Protein AF-A0A0U1NSR2-F1 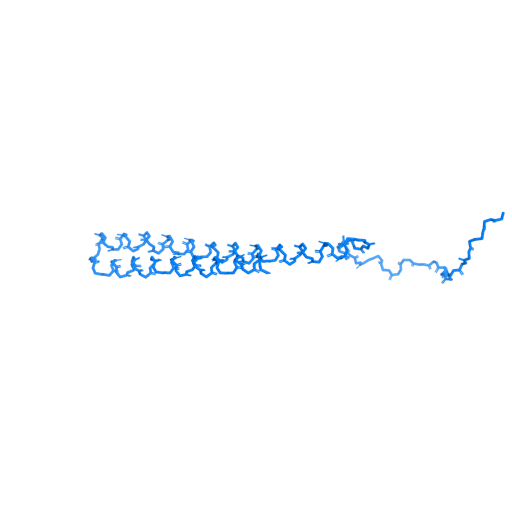(afdb_monomer_lite)

Secondary structure (DSSP, 8-state):
----PPPP------TT----------SSSHHHHHHHHHHHHHHHHHHHHHHHHHHHHHHHHHHHHHHHHHT-HHHHHHHHHHHHHHHHHHHHHHHHHHHTT--

Foldseek 3Di:
DDDPDDDDDDDDDPPDPDDPPPDPDDDPCVVVVVVVVVVVVLVVVLVVLLVVLVVVLVVQLVVLVVCCPPPHVVSSVVSNVVSVVSNVVSVVVSVVSVVVNVD

Organism: NCBI:txid1499688

Structure (mmCIF, N/CA/C/O backbone):
data_AF-A0A0U1NSR2-F1
#
_entry.id   AF-A0A0U1NSR2-F1
#
loop_
_atom_site.group_PDB
_atom_site.id
_atom_site.type_symbol
_atom_site.label_atom_id
_atom_site.label_alt_id
_atom_site.label_comp_id
_atom_site.label_asym_id
_atom_site.label_entity_id
_atom_site.label_seq_id
_atom_site.pdbx_PDB_ins_code
_atom_site.Cartn_x
_atom_site.Cartn_y
_atom_site.Cartn_z
_atom_site.occupancy
_atom_site.B_iso_or_equiv
_atom_site.auth_seq_id
_atom_site.auth_comp_id
_atom_site.auth_asym_id
_atom_site.auth_atom_id
_atom_site.pdbx_PDB_model_num
ATOM 1 N N . MET A 1 1 ? 36.915 -16.356 -53.678 1.00 34.03 1 MET A N 1
ATOM 2 C CA . MET A 1 1 ? 37.704 -16.567 -52.447 1.00 34.03 1 MET A CA 1
ATOM 3 C C . MET A 1 1 ? 36.944 -15.902 -51.307 1.00 34.03 1 MET A C 1
ATOM 5 O O . MET A 1 1 ? 36.937 -14.683 -51.247 1.00 34.03 1 MET A O 1
ATOM 9 N N . TYR A 1 2 ? 36.214 -16.675 -50.498 1.00 33.34 2 TYR A N 1
ATOM 10 C CA . TYR A 1 2 ? 35.605 -16.186 -49.254 1.00 33.34 2 TYR A CA 1
ATOM 11 C C . TYR A 1 2 ? 36.640 -16.374 -48.138 1.00 33.34 2 TYR A C 1
ATOM 13 O O . TYR A 1 2 ? 37.035 -17.506 -47.870 1.00 33.34 2 TYR A O 1
ATOM 21 N N . ASN A 1 3 ? 37.122 -15.276 -47.550 1.00 38.31 3 ASN A N 1
ATOM 22 C CA . ASN A 1 3 ? 38.049 -15.301 -46.419 1.00 38.31 3 ASN A CA 1
ATOM 23 C C . ASN A 1 3 ? 37.254 -15.468 -45.122 1.00 38.31 3 ASN A C 1
ATOM 25 O O . ASN A 1 3 ? 36.640 -14.522 -44.638 1.00 38.31 3 ASN A O 1
ATOM 29 N N . SER A 1 4 ? 37.260 -16.690 -44.594 1.00 50.31 4 SER A N 1
ATOM 30 C CA 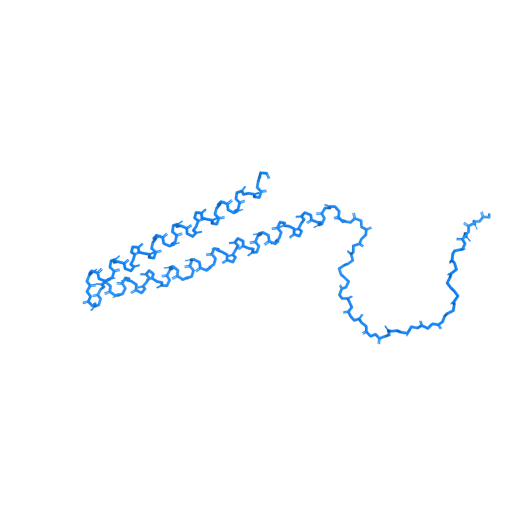. SER A 1 4 ? 36.870 -16.993 -43.221 1.00 50.31 4 SER A CA 1
ATOM 31 C C . SER A 1 4 ? 38.150 -16.985 -42.386 1.00 50.31 4 SER A C 1
ATOM 33 O O . SER A 1 4 ? 38.864 -17.985 -42.325 1.00 50.31 4 SER A O 1
ATOM 35 N N . GLU A 1 5 ? 38.486 -15.829 -41.818 1.00 39.59 5 GLU A N 1
ATOM 36 C CA . GLU A 1 5 ? 39.626 -15.692 -40.912 1.00 39.59 5 GLU A CA 1
ATOM 37 C C . GLU A 1 5 ? 39.236 -16.246 -39.536 1.00 39.59 5 GLU A C 1
ATOM 39 O O . GLU A 1 5 ? 38.160 -15.971 -39.008 1.00 39.59 5 GLU A O 1
ATOM 44 N N . SER A 1 6 ? 40.068 -17.161 -39.048 1.00 45.56 6 SER A N 1
ATOM 45 C CA . SER A 1 6 ? 39.792 -18.071 -37.942 1.00 45.56 6 SER A CA 1
ATOM 46 C C . SER A 1 6 ? 40.373 -17.521 -36.646 1.00 45.56 6 SER A C 1
ATOM 48 O O . SER A 1 6 ? 41.588 -17.372 -36.565 1.00 45.56 6 SER A O 1
ATOM 50 N N . ASP A 1 7 ? 39.545 -17.343 -35.616 1.00 40.34 7 ASP A N 1
ATOM 51 C CA . ASP A 1 7 ? 40.021 -17.334 -34.233 1.00 40.34 7 ASP A CA 1
ATOM 52 C C . ASP A 1 7 ? 39.775 -18.698 -33.583 1.00 40.34 7 ASP A C 1
ATOM 54 O O . ASP A 1 7 ? 38.744 -19.355 -33.737 1.00 40.34 7 ASP A O 1
ATOM 58 N N . VAL A 1 8 ? 40.828 -19.158 -32.928 1.00 47.06 8 VAL A N 1
ATOM 59 C CA . VAL A 1 8 ? 41.131 -20.541 -32.584 1.00 47.06 8 VAL A CA 1
ATOM 60 C C . VAL A 1 8 ? 40.230 -21.059 -31.464 1.00 47.06 8 VAL A C 1
ATOM 62 O O . VAL A 1 8 ? 40.393 -20.650 -30.320 1.00 47.06 8 VAL A O 1
ATOM 65 N N . VAL A 1 9 ? 39.399 -22.075 -31.726 1.00 42.19 9 VAL A N 1
ATOM 66 C CA . VAL A 1 9 ? 39.008 -23.031 -30.673 1.00 42.19 9 VAL A CA 1
ATOM 67 C C . VAL A 1 9 ? 39.160 -24.463 -31.173 1.00 42.19 9 VAL A C 1
ATOM 69 O O . VAL A 1 9 ? 38.356 -25.022 -31.916 1.00 42.19 9 VAL A O 1
ATOM 72 N N . LYS A 1 10 ? 40.270 -25.044 -30.734 1.00 39.03 10 LYS A N 1
ATOM 73 C CA . LYS A 1 10 ? 40.717 -26.410 -30.953 1.00 39.03 10 LYS A CA 1
ATOM 74 C C . LYS A 1 10 ? 39.967 -27.343 -29.983 1.00 39.03 10 LYS A C 1
ATOM 76 O O . LYS A 1 10 ? 40.099 -27.202 -28.775 1.00 39.03 10 LYS A O 1
ATOM 81 N N . THR A 1 11 ? 39.256 -28.322 -30.550 1.00 42.56 11 THR A N 1
ATOM 82 C CA . THR A 1 11 ? 38.922 -29.662 -30.005 1.00 42.56 11 THR A CA 1
ATOM 83 C C . THR A 1 11 ? 37.999 -29.828 -28.776 1.00 42.56 11 THR A C 1
ATOM 85 O O . THR A 1 11 ? 38.355 -29.489 -27.658 1.00 42.56 11 THR A O 1
ATOM 88 N N . ASN A 1 12 ? 36.884 -30.543 -29.014 1.00 55.38 12 ASN A N 1
ATOM 89 C CA . ASN A 1 12 ? 36.346 -31.703 -28.270 1.00 55.38 12 ASN A CA 1
ATOM 90 C C . ASN A 1 12 ? 36.311 -31.681 -26.723 1.00 55.38 12 ASN A C 1
ATOM 92 O O . ASN A 1 12 ? 37.193 -32.270 -26.109 1.00 55.38 12 ASN A O 1
ATOM 96 N N . PHE A 1 13 ? 35.241 -31.153 -26.109 1.00 47.66 13 PHE A N 1
ATOM 97 C CA . PHE A 1 13 ? 34.536 -31.738 -24.941 1.00 47.66 13 PHE A CA 1
ATOM 98 C C . PHE A 1 13 ? 33.400 -30.808 -24.484 1.00 47.66 13 PHE A C 1
ATOM 100 O O . PHE A 1 13 ? 33.614 -29.612 -24.304 1.00 47.66 13 PHE A O 1
ATOM 107 N N . CYS A 1 14 ? 32.213 -31.346 -24.191 1.00 48.97 14 CYS A N 1
ATOM 108 C CA . CYS A 1 14 ? 31.245 -30.640 -23.351 1.00 48.97 14 CYS A CA 1
ATOM 109 C C . CYS A 1 14 ? 31.572 -30.968 -21.882 1.00 48.97 14 CYS A C 1
ATOM 111 O O . CYS A 1 14 ? 31.012 -31.895 -21.303 1.00 48.97 14 CYS A O 1
ATOM 113 N N . GLN A 1 15 ? 32.525 -30.245 -21.275 1.00 55.88 15 GLN A N 1
ATOM 114 C CA . GLN A 1 15 ? 32.931 -30.436 -19.867 1.00 55.88 15 GLN A CA 1
ATOM 115 C C . GLN A 1 15 ? 32.027 -29.680 -18.867 1.00 55.88 15 GLN A C 1
ATOM 117 O O . GLN A 1 15 ? 32.454 -29.254 -17.795 1.00 55.88 15 GLN A O 1
ATOM 122 N N . SER A 1 16 ? 30.749 -29.510 -19.210 1.00 55.56 16 SER A N 1
ATOM 123 C CA . SER A 1 16 ? 29.682 -29.221 -18.246 1.00 55.56 16 SER A CA 1
ATOM 124 C C . SER A 1 16 ? 28.310 -29.406 -18.891 1.00 55.56 16 SER A C 1
ATOM 126 O O . SER A 1 16 ? 27.561 -28.459 -19.116 1.00 55.56 16 SER A O 1
ATOM 128 N N . CYS A 1 17 ? 27.943 -30.664 -19.137 1.00 60.03 17 CYS A N 1
ATOM 129 C CA . CYS A 1 17 ? 26.541 -31.073 -19.080 1.00 60.03 17 CYS A CA 1
ATOM 130 C C . CYS A 1 17 ? 26.066 -30.866 -17.632 1.00 60.03 17 CYS A C 1
ATOM 132 O O . CYS A 1 17 ? 26.181 -31.778 -16.817 1.00 60.03 17 CYS A O 1
ATOM 134 N N . GLY A 1 18 ? 25.657 -29.650 -17.254 1.00 59.31 18 GLY A N 1
ATOM 135 C CA . GLY A 1 18 ? 25.405 -29.407 -15.830 1.00 59.31 18 GLY A CA 1
ATOM 136 C C . GLY A 1 18 ? 25.055 -28.007 -15.351 1.00 59.31 18 GLY A C 1
ATOM 137 O O . GLY A 1 18 ? 25.108 -27.795 -14.142 1.00 59.31 18 GLY A O 1
ATOM 138 N N . ARG A 1 19 ? 24.671 -27.053 -16.207 1.00 47.12 19 ARG A N 1
ATOM 139 C CA . ARG A 1 19 ? 24.007 -25.834 -15.719 1.00 47.12 19 ARG A CA 1
ATOM 140 C C . ARG A 1 19 ? 22.846 -25.434 -16.611 1.00 47.12 19 ARG A C 1
ATOM 142 O O . ARG A 1 19 ? 23.037 -24.920 -17.704 1.00 47.12 19 ARG A O 1
ATOM 149 N N . MET A 1 20 ? 21.635 -25.610 -16.082 1.00 53.56 20 MET A N 1
ATOM 150 C CA . MET A 1 20 ? 20.518 -24.750 -16.450 1.00 53.56 20 MET A CA 1
ATOM 151 C C . MET A 1 20 ? 20.835 -23.344 -15.934 1.00 53.56 20 MET A C 1
ATOM 153 O O . MET A 1 20 ? 20.436 -22.967 -14.835 1.00 53.56 20 MET A O 1
ATOM 157 N N . THR A 1 21 ? 21.597 -22.564 -16.691 1.00 47.81 21 THR A N 1
ATOM 158 C CA . THR A 1 21 ? 21.450 -21.114 -16.615 1.00 47.81 21 THR A CA 1
ATOM 159 C C . THR A 1 21 ? 20.315 -20.780 -17.555 1.00 47.81 21 THR A C 1
ATOM 161 O O . THR A 1 21 ? 20.463 -20.872 -18.767 1.00 47.81 21 THR A O 1
ATOM 164 N N . HIS A 1 22 ? 19.159 -20.503 -16.960 1.00 44.00 22 HIS A N 1
ATOM 165 C CA . HIS A 1 22 ? 17.983 -19.939 -17.600 1.00 44.00 22 HIS A CA 1
ATOM 166 C C . HIS A 1 22 ? 18.435 -18.782 -18.504 1.00 44.00 22 HIS A C 1
ATOM 168 O O . HIS A 1 22 ? 18.780 -17.709 -18.008 1.00 44.00 22 HIS A O 1
ATOM 174 N N . SER A 1 23 ? 18.530 -19.051 -19.808 1.00 40.78 23 SER A N 1
ATOM 175 C CA . SER A 1 23 ? 18.916 -18.081 -20.824 1.00 40.78 23 SER A CA 1
ATOM 176 C C . SER A 1 23 ? 17.839 -17.008 -20.897 1.00 40.78 23 SER A C 1
ATOM 178 O O . SER A 1 23 ? 16.878 -17.123 -21.653 1.00 40.78 23 SER A O 1
ATOM 180 N N . TYR A 1 24 ? 17.991 -15.955 -20.100 1.00 49.88 24 TYR A N 1
ATOM 181 C CA . TYR A 1 24 ? 17.546 -14.645 -20.537 1.00 49.88 24 TYR A CA 1
ATOM 182 C C . TYR A 1 24 ? 18.581 -14.205 -21.580 1.00 49.88 24 TYR A C 1
ATOM 184 O O . TYR A 1 24 ? 19.667 -13.721 -21.277 1.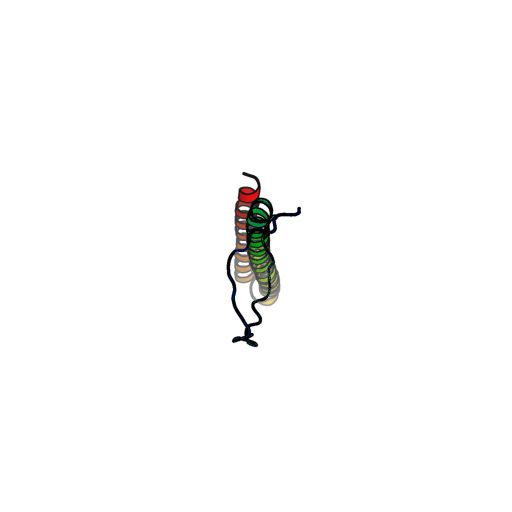00 49.88 24 TYR A O 1
ATOM 192 N N . GLU A 1 25 ? 18.297 -14.564 -22.826 1.00 43.78 25 GLU A N 1
ATOM 193 C CA . GLU A 1 25 ? 19.086 -14.198 -23.992 1.00 43.78 25 GLU A CA 1
ATOM 194 C C . GLU A 1 25 ? 19.063 -12.668 -24.128 1.00 43.78 25 GLU A C 1
ATOM 196 O O . GLU A 1 25 ? 18.021 -12.064 -24.377 1.00 43.78 25 GLU A O 1
ATOM 201 N N . GLU A 1 26 ? 20.208 -12.026 -23.912 1.00 64.50 26 GLU A N 1
ATOM 202 C CA . GLU A 1 26 ? 20.442 -10.631 -24.275 1.00 64.50 26 GLU A CA 1
ATOM 203 C C . GLU A 1 26 ? 21.571 -10.589 -25.294 1.00 64.50 26 GLU A C 1
ATOM 205 O O . GLU A 1 26 ? 22.651 -11.087 -24.984 1.00 64.50 26 GLU A O 1
ATOM 210 N N . THR A 1 27 ? 21.364 -9.977 -26.469 1.00 53.91 27 THR A N 1
ATOM 211 C CA . THR A 1 27 ? 22.429 -9.253 -27.213 1.00 53.91 27 THR A CA 1
ATOM 212 C C . THR A 1 27 ? 21.923 -8.440 -28.423 1.00 53.91 27 THR A C 1
ATOM 214 O O . THR A 1 27 ? 22.523 -8.461 -29.484 1.00 53.91 27 THR A O 1
ATOM 217 N N . ASP A 1 28 ? 20.834 -7.673 -28.254 1.00 49.72 28 ASP A N 1
ATOM 218 C CA . ASP A 1 28 ? 20.535 -6.472 -29.087 1.00 49.72 28 ASP A CA 1
ATOM 219 C C . ASP A 1 28 ? 19.486 -5.556 -28.402 1.00 49.72 28 ASP A C 1
ATOM 221 O O . ASP A 1 28 ? 19.461 -4.336 -28.542 1.00 49.72 28 ASP A O 1
ATOM 225 N N . PHE A 1 29 ? 18.673 -6.147 -27.519 1.00 54.53 29 PHE A N 1
ATOM 226 C CA . PHE A 1 29 ? 17.617 -5.503 -26.727 1.00 54.53 29 PHE A CA 1
ATOM 227 C C . PHE A 1 29 ? 18.125 -4.700 -25.500 1.00 54.53 29 PHE A C 1
ATOM 229 O O . PHE A 1 29 ? 17.351 -3.964 -24.900 1.00 54.53 29 PHE A O 1
ATOM 236 N N . SER A 1 30 ? 19.421 -4.762 -25.162 1.00 50.66 30 SER A N 1
ATOM 237 C CA . SER A 1 30 ? 20.021 -4.370 -23.862 1.00 50.66 30 SER A CA 1
ATOM 238 C C . SER A 1 30 ? 19.718 -2.937 -23.364 1.00 50.66 30 SER A C 1
ATOM 240 O O . SER A 1 30 ? 19.526 -2.710 -22.170 1.00 50.66 30 SER A O 1
ATOM 242 N N . LYS A 1 31 ? 19.576 -1.939 -24.253 1.00 51.12 31 LYS A N 1
ATOM 243 C CA . LYS A 1 31 ? 19.217 -0.561 -23.841 1.00 51.12 31 LYS A CA 1
ATOM 244 C C . LYS A 1 31 ? 17.707 -0.362 -23.639 1.00 51.12 31 LYS A C 1
ATOM 246 O O . LYS A 1 31 ? 17.292 0.448 -22.813 1.00 51.12 31 LYS A O 1
ATOM 251 N N . LYS A 1 32 ? 16.876 -1.078 -24.405 1.00 54.94 32 LYS A N 1
ATOM 252 C CA . LYS A 1 32 ? 15.402 -0.988 -24.366 1.00 54.94 32 LYS A CA 1
ATOM 253 C C . LYS A 1 32 ? 14.802 -1.949 -23.334 1.00 54.94 32 LYS A C 1
ATOM 255 O O . LYS A 1 32 ? 13.714 -1.702 -22.827 1.00 54.94 32 LYS A O 1
ATOM 260 N N . THR A 1 33 ? 15.526 -3.008 -23.000 1.00 60.50 33 THR A N 1
ATOM 261 C CA . THR A 1 33 ? 15.167 -4.007 -21.999 1.00 60.50 33 THR A CA 1
ATOM 262 C C . THR A 1 33 ? 15.581 -3.585 -20.594 1.00 60.50 33 THR A C 1
ATOM 264 O O . THR A 1 33 ? 14.804 -3.778 -19.662 1.00 60.50 33 THR A O 1
ATOM 267 N N . GLY A 1 34 ? 16.711 -2.883 -20.434 1.00 67.69 34 GLY A N 1
ATOM 268 C CA . GLY A 1 34 ? 17.121 -2.312 -19.145 1.00 67.69 34 GLY A CA 1
ATOM 269 C C . GLY A 1 34 ? 16.049 -1.408 -18.523 1.00 67.69 34 GLY A C 1
ATOM 270 O O . GLY A 1 34 ? 15.678 -1.582 -17.365 1.00 67.69 34 GLY A O 1
ATOM 271 N N . ILE A 1 35 ? 15.460 -0.508 -19.317 1.00 77.94 35 ILE A N 1
ATOM 272 C CA . ILE A 1 35 ? 14.319 0.320 -18.886 1.00 77.94 35 ILE A CA 1
ATOM 273 C C . ILE A 1 35 ? 13.045 -0.501 -18.641 1.00 77.94 35 ILE A C 1
ATOM 275 O O . ILE A 1 35 ? 12.276 -0.167 -17.745 1.00 77.94 35 ILE A O 1
ATOM 279 N N . ALA A 1 36 ? 12.827 -1.598 -19.372 1.00 80.00 36 ALA A N 1
ATOM 280 C CA . ALA A 1 36 ? 11.669 -2.464 -19.160 1.00 80.00 36 ALA A CA 1
ATOM 281 C C . ALA A 1 36 ? 11.736 -3.185 -17.804 1.00 80.00 36 ALA A C 1
ATOM 283 O O . ALA A 1 36 ? 10.731 -3.235 -17.096 1.00 80.00 36 ALA A O 1
ATOM 284 N N . TYR A 1 37 ? 12.911 -3.675 -17.396 1.00 82.81 37 TYR A N 1
ATOM 285 C CA . TYR A 1 37 ? 13.100 -4.276 -16.071 1.00 82.81 37 TYR A CA 1
ATOM 286 C C . TYR A 1 37 ? 12.877 -3.270 -14.937 1.00 82.81 37 TYR A C 1
ATOM 288 O O . TYR A 1 37 ? 12.266 -3.619 -13.928 1.00 82.81 37 TYR A O 1
ATOM 296 N N . VAL A 1 38 ? 13.303 -2.015 -15.115 1.00 83.75 38 VAL A N 1
ATOM 297 C CA . VAL A 1 38 ? 13.064 -0.938 -14.138 1.00 83.75 38 VAL A CA 1
ATOM 298 C C . VAL A 1 38 ? 11.568 -0.646 -13.997 1.00 83.75 38 VAL A C 1
ATOM 300 O O . VAL A 1 38 ? 11.054 -0.600 -12.880 1.00 83.75 38 VAL A O 1
ATOM 303 N N . ILE A 1 39 ? 10.849 -0.521 -15.11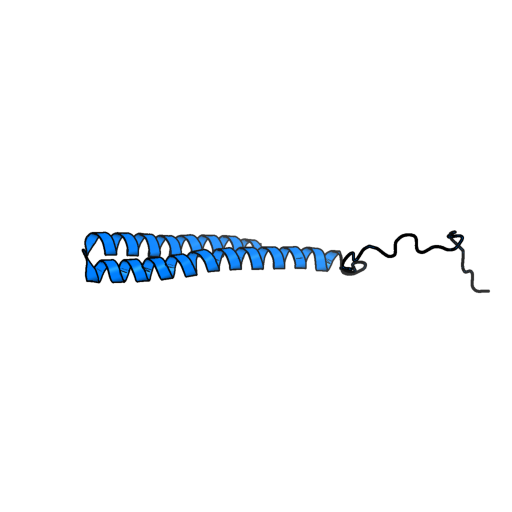6 1.00 85.00 39 ILE A N 1
ATOM 304 C CA . ILE A 1 39 ? 9.400 -0.268 -15.121 1.00 85.00 39 ILE A CA 1
ATOM 305 C C . ILE A 1 39 ? 8.637 -1.435 -14.484 1.00 85.00 39 ILE A C 1
ATOM 307 O O . ILE A 1 39 ? 7.760 -1.218 -13.650 1.00 85.00 39 ILE A O 1
ATOM 311 N N . LEU A 1 40 ? 8.986 -2.676 -14.836 1.00 85.19 40 LEU A N 1
ATOM 312 C CA . LEU A 1 40 ? 8.359 -3.874 -14.273 1.00 85.19 40 LEU A CA 1
ATOM 313 C C . LEU A 1 40 ? 8.623 -3.999 -12.769 1.00 85.19 40 LEU A C 1
ATOM 315 O O . LEU A 1 40 ? 7.693 -4.272 -12.013 1.00 85.19 40 LEU A O 1
ATOM 319 N N . GLY A 1 41 ? 9.858 -3.762 -12.319 1.00 85.38 41 GLY A N 1
ATOM 320 C CA . GLY A 1 41 ? 10.208 -3.790 -10.897 1.00 85.38 41 GLY A CA 1
ATOM 321 C C . GLY A 1 41 ? 9.419 -2.759 -10.092 1.00 85.38 41 GLY A C 1
ATOM 322 O O . GLY A 1 41 ? 8.865 -3.079 -9.041 1.00 85.38 41 GLY A O 1
ATOM 323 N N . TRP A 1 42 ? 9.288 -1.547 -10.628 1.00 84.88 42 TRP A N 1
ATOM 324 C CA . TRP A 1 42 ? 8.505 -0.488 -10.000 1.00 84.88 42 TRP A CA 1
ATOM 325 C C . TRP A 1 42 ? 7.001 -0.779 -10.004 1.00 84.88 42 TRP A C 1
ATOM 327 O O . TRP A 1 42 ? 6.319 -0.523 -9.014 1.00 84.88 42 TRP A O 1
ATOM 337 N N . PHE A 1 43 ? 6.480 -1.371 -11.082 1.00 85.88 43 PHE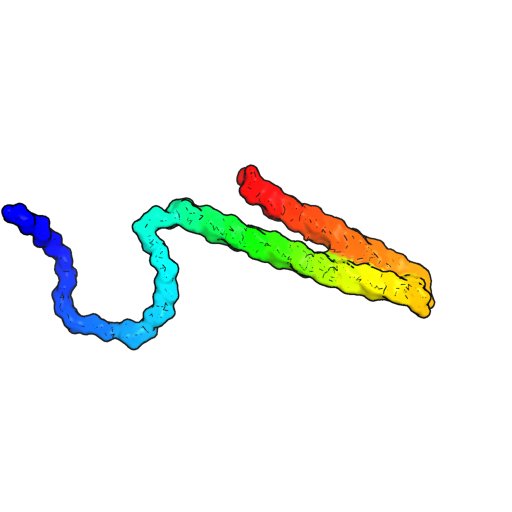 A N 1
ATOM 338 C CA . PHE A 1 43 ? 5.088 -1.809 -11.159 1.00 85.88 43 PHE A CA 1
ATOM 339 C C . PHE A 1 43 ? 4.778 -2.873 -10.100 1.00 85.88 43 PHE A C 1
ATOM 341 O O . PHE A 1 43 ? 3.826 -2.721 -9.339 1.00 85.88 43 PHE A O 1
ATOM 348 N N . PHE A 1 44 ? 5.610 -3.913 -9.982 1.00 86.56 44 PHE A N 1
ATOM 349 C CA . PHE A 1 44 ? 5.450 -4.929 -8.937 1.00 86.56 44 PHE A CA 1
ATOM 350 C C . PHE A 1 44 ? 5.589 -4.344 -7.529 1.00 86.56 44 PHE A C 1
ATOM 352 O O . PHE A 1 44 ? 4.835 -4.725 -6.631 1.00 86.56 44 PHE A O 1
ATOM 359 N N . PHE A 1 45 ? 6.506 -3.394 -7.340 1.00 85.38 45 PHE A N 1
ATOM 360 C CA . PHE A 1 45 ? 6.653 -2.673 -6.081 1.00 85.38 45 PHE A CA 1
ATOM 361 C C . PHE A 1 45 ? 5.382 -1.889 -5.729 1.00 85.38 45 PHE A C 1
ATOM 363 O O . PHE A 1 45 ? 4.832 -2.097 -4.649 1.00 85.38 45 PHE A O 1
ATOM 370 N N . ALA A 1 46 ? 4.859 -1.072 -6.650 1.00 84.75 46 ALA A N 1
ATOM 371 C CA . ALA A 1 46 ? 3.631 -0.297 -6.461 1.00 84.75 46 ALA A CA 1
ATOM 372 C C . ALA A 1 46 ? 2.408 -1.193 -6.209 1.00 84.75 46 ALA A C 1
ATOM 374 O O . ALA A 1 46 ? 1.617 -0.917 -5.308 1.00 84.75 46 ALA A O 1
ATOM 375 N N . VAL A 1 47 ? 2.277 -2.300 -6.948 1.00 86.25 47 VAL A N 1
ATOM 376 C CA . VAL A 1 47 ? 1.194 -3.277 -6.755 1.00 86.25 47 VAL A CA 1
ATOM 377 C C . VAL A 1 47 ? 1.270 -3.909 -5.369 1.00 86.25 47 VAL A C 1
ATOM 379 O O . VAL A 1 47 ? 0.255 -3.949 -4.679 1.00 86.25 47 VAL A O 1
ATOM 382 N N . SER A 1 48 ? 2.451 -4.340 -4.917 1.00 87.31 48 SER A N 1
ATOM 383 C CA . SER A 1 48 ? 2.640 -4.885 -3.563 1.00 87.31 48 SER A CA 1
ATOM 384 C C . SER A 1 48 ? 2.223 -3.873 -2.488 1.00 87.31 48 SER A C 1
ATOM 386 O O . SER A 1 48 ? 1.475 -4.185 -1.555 1.00 87.31 48 SER A O 1
ATOM 388 N N . LEU A 1 49 ? 2.624 -2.619 -2.689 1.00 83.62 49 LEU A N 1
ATOM 389 C CA . LEU A 1 49 ? 2.321 -1.502 -1.807 1.00 83.62 49 LEU A CA 1
ATOM 390 C C . LEU A 1 49 ? 0.869 -1.035 -1.847 1.00 83.62 49 LEU A C 1
ATOM 392 O O . LEU A 1 49 ? 0.450 -0.367 -0.916 1.00 83.62 49 LEU A O 1
ATOM 396 N N . LEU A 1 50 ? 0.101 -1.351 -2.887 1.00 83.81 50 LEU A N 1
ATOM 397 C CA . LEU A 1 50 ? -1.347 -1.126 -2.934 1.00 83.81 50 LEU A CA 1
ATOM 398 C C . LEU A 1 50 ? -2.107 -2.292 -2.305 1.00 83.81 50 LEU A C 1
ATOM 400 O O . LEU A 1 50 ? -3.079 -2.083 -1.581 1.00 83.81 50 LEU A O 1
ATOM 404 N N . PHE A 1 51 ? -1.647 -3.516 -2.550 1.00 86.19 51 PHE A N 1
ATOM 405 C CA . PHE A 1 51 ? -2.316 -4.730 -2.100 1.00 86.19 51 PHE A CA 1
ATOM 406 C C . PHE A 1 51 ? -2.324 -4.837 -0.573 1.00 86.19 51 PHE A C 1
ATOM 408 O O . PHE A 1 51 ? -3.359 -5.138 0.016 1.00 86.19 51 PHE A O 1
ATOM 415 N N . ILE A 1 52 ? -1.201 -4.520 0.080 1.00 86.12 52 ILE A N 1
ATOM 416 C CA . ILE A 1 52 ? -1.072 -4.577 1.543 1.00 86.12 52 ILE A CA 1
ATOM 417 C C . ILE A 1 52 ? -2.000 -3.579 2.260 1.00 86.12 52 ILE A C 1
ATOM 419 O O . ILE A 1 52 ? -2.800 -4.028 3.080 1.00 86.12 52 ILE A O 1
ATOM 423 N N . PRO A 1 53 ? -1.996 -2.266 1.958 1.00 84.50 53 PRO A N 1
ATOM 424 C CA . PRO A 1 53 ? -2.916 -1.310 2.569 1.00 84.50 53 PRO A CA 1
ATOM 425 C C . PRO A 1 53 ? -4.378 -1.575 2.219 1.00 84.50 53 PRO A C 1
ATOM 427 O O . PRO A 1 53 ? -5.234 -1.378 3.076 1.00 84.50 53 PRO A O 1
ATOM 430 N N . ILE A 1 54 ? -4.682 -2.040 1.001 1.00 86.00 54 ILE A N 1
ATOM 431 C CA . ILE A 1 54 ? -6.062 -2.353 0.609 1.00 86.00 54 ILE A CA 1
ATOM 432 C C . ILE A 1 54 ? -6.586 -3.565 1.373 1.00 86.00 54 ILE A C 1
ATOM 434 O O . ILE A 1 54 ? -7.647 -3.463 1.984 1.00 86.00 54 ILE A O 1
ATOM 438 N N . LEU A 1 55 ? -5.864 -4.690 1.391 1.00 88.94 55 LEU A N 1
ATOM 439 C CA . LEU A 1 55 ? -6.321 -5.871 2.127 1.00 88.94 55 LEU A CA 1
ATOM 440 C C . LEU A 1 55 ? -6.375 -5.605 3.626 1.00 88.94 55 LEU A C 1
ATOM 442 O O . LEU A 1 55 ? -7.408 -5.828 4.254 1.00 88.94 55 LEU A O 1
ATOM 446 N N . PHE A 1 56 ? -5.276 -5.123 4.205 1.00 87.75 56 PHE A N 1
ATOM 447 C CA . PHE A 1 56 ? -5.194 -4.944 5.650 1.00 87.75 56 PHE A CA 1
ATOM 448 C C . PHE A 1 56 ? -6.113 -3.813 6.124 1.00 87.75 56 PHE A C 1
ATOM 450 O O . PHE A 1 56 ? -6.765 -3.942 7.158 1.00 87.75 56 PHE A O 1
ATOM 457 N N . GLY A 1 57 ? -6.238 -2.740 5.338 1.00 86.56 57 GLY A N 1
ATOM 458 C CA . GLY A 1 57 ? -7.131 -1.618 5.612 1.00 86.56 57 GLY A CA 1
ATOM 459 C C . GLY A 1 57 ? -8.609 -1.979 5.484 1.00 86.56 57 GLY A C 1
ATOM 460 O O . GLY A 1 57 ? -9.381 -1.649 6.381 1.00 86.56 57 GLY A O 1
ATOM 461 N N . ALA A 1 58 ? -9.016 -2.705 4.436 1.00 88.38 58 ALA A N 1
ATOM 462 C CA . ALA A 1 58 ? -10.408 -3.138 4.272 1.00 88.38 58 ALA A CA 1
ATOM 463 C C . ALA A 1 58 ? -10.835 -4.118 5.374 1.00 88.38 58 ALA A C 1
ATOM 465 O O . ALA A 1 58 ? -11.913 -3.971 5.954 1.00 88.38 58 ALA A O 1
ATOM 466 N N . VAL A 1 59 ? -9.973 -5.081 5.721 1.00 90.94 59 VAL A N 1
ATOM 467 C CA . VAL A 1 59 ? -10.235 -6.021 6.821 1.00 90.94 59 VAL A CA 1
ATOM 468 C C . VAL A 1 59 ? -10.311 -5.283 8.159 1.00 90.94 59 VAL A C 1
ATOM 470 O O . VAL A 1 59 ? -11.256 -5.508 8.917 1.00 90.94 59 VAL A O 1
ATOM 473 N N . ALA A 1 60 ? -9.376 -4.367 8.437 1.00 88.12 60 ALA A N 1
ATOM 474 C CA . ALA A 1 60 ? -9.392 -3.553 9.653 1.00 88.12 60 ALA A CA 1
ATOM 475 C C . ALA A 1 60 ? -10.640 -2.662 9.741 1.00 88.12 60 ALA A C 1
ATOM 477 O O . ALA A 1 60 ? -11.226 -2.532 10.815 1.00 88.12 60 ALA A O 1
ATOM 478 N N . PHE A 1 61 ? -11.089 -2.097 8.620 1.00 89.25 61 PHE A N 1
ATOM 479 C CA . PHE A 1 61 ? -12.302 -1.287 8.553 1.00 89.25 61 PHE A CA 1
ATOM 480 C C . PHE A 1 61 ? -13.560 -2.116 8.842 1.00 89.25 61 PHE A C 1
ATOM 482 O O . PHE A 1 61 ? -14.373 -1.719 9.676 1.00 89.25 61 PHE A O 1
ATOM 489 N N . CYS A 1 62 ? -13.692 -3.301 8.234 1.00 88.31 62 CYS A N 1
ATOM 490 C CA . CYS A 1 62 ? -14.790 -4.230 8.520 1.00 88.31 62 CYS A CA 1
ATOM 491 C C . CYS A 1 62 ? -14.791 -4.688 9.987 1.00 88.31 62 CYS A C 1
ATOM 493 O O . CYS A 1 62 ? -15.831 -4.656 10.643 1.00 88.31 62 CYS A O 1
ATOM 495 N N . MET A 1 63 ? -13.628 -5.056 10.533 1.00 87.50 63 MET A N 1
ATOM 496 C CA . MET A 1 63 ? -13.468 -5.392 11.955 1.00 87.50 63 MET A CA 1
ATOM 497 C C . MET A 1 63 ? -13.833 -4.215 12.871 1.00 87.50 63 MET A C 1
ATOM 499 O O . MET A 1 63 ? -14.514 -4.401 13.883 1.00 87.50 63 MET A O 1
ATOM 503 N N . GLY A 1 64 ? -13.431 -2.995 12.510 1.00 85.44 64 GLY A N 1
ATOM 504 C CA . GLY A 1 64 ? -13.781 -1.769 13.229 1.00 85.44 64 GLY A CA 1
ATOM 505 C C . GLY A 1 64 ? -15.287 -1.500 13.222 1.00 85.44 64 GLY A C 1
ATOM 506 O O . GLY A 1 64 ? -15.857 -1.197 14.271 1.00 85.44 64 GLY A O 1
ATOM 507 N N . PHE A 1 65 ? -15.949 -1.702 12.080 1.00 85.31 65 PHE A N 1
ATOM 508 C CA . PHE A 1 65 ? -17.399 -1.556 11.938 1.00 85.31 65 PHE A CA 1
ATOM 509 C C . PHE A 1 65 ? -18.179 -2.587 12.768 1.00 85.31 65 PHE A C 1
ATOM 511 O O . PHE A 1 65 ? -19.114 -2.235 13.489 1.00 85.31 65 PHE A O 1
ATOM 518 N N . LEU A 1 66 ? -17.762 -3.855 12.745 1.00 84.19 66 LEU A N 1
ATOM 519 C CA . LEU A 1 66 ? -18.365 -4.890 13.591 1.00 84.19 66 LEU A CA 1
ATOM 520 C C . LEU A 1 66 ? -18.163 -4.577 15.082 1.00 84.19 66 LEU A C 1
ATOM 522 O O . LEU A 1 66 ? -19.095 -4.694 15.877 1.00 84.19 66 LEU A O 1
ATOM 526 N N . THR A 1 67 ? -16.976 -4.094 15.458 1.00 84.31 67 THR A N 1
ATOM 527 C CA . THR A 1 67 ? -16.663 -3.686 16.839 1.00 84.31 67 THR A CA 1
ATOM 528 C C . THR A 1 67 ? -17.496 -2.483 17.292 1.00 84.31 67 THR A C 1
ATOM 530 O O . THR A 1 67 ? -17.948 -2.449 18.441 1.00 84.31 67 THR A O 1
ATOM 533 N N . TYR A 1 68 ? -17.748 -1.526 16.390 1.00 80.69 68 TYR A N 1
ATOM 534 C CA . TYR A 1 68 ? -18.636 -0.383 16.623 1.00 80.69 68 TYR A CA 1
ATOM 535 C C . TYR A 1 68 ? -20.062 -0.827 16.957 1.00 80.69 68 TYR A C 1
ATOM 537 O O . TYR A 1 68 ? -20.685 -0.270 17.862 1.00 80.69 68 TYR A O 1
ATOM 545 N N . SER A 1 69 ? -20.562 -1.839 16.243 1.00 74.69 69 SER A N 1
ATOM 546 C CA . SER A 1 69 ? -21.921 -2.348 16.417 1.00 74.69 69 SER A CA 1
ATOM 547 C C . SER A 1 69 ? -22.074 -3.245 17.653 1.00 74.69 69 SER A C 1
ATOM 549 O O . SER A 1 69 ? -23.098 -3.162 18.327 1.00 74.69 69 SER A O 1
ATOM 551 N N . ALA A 1 70 ? -21.068 -4.064 17.984 1.00 75.19 70 ALA A N 1
ATOM 552 C CA . ALA A 1 70 ? -21.219 -5.145 18.962 1.00 75.19 70 ALA A CA 1
ATOM 553 C C . ALA A 1 70 ? -20.827 -4.809 20.413 1.00 75.19 70 ALA A C 1
ATOM 555 O O . ALA A 1 70 ? -21.399 -5.390 21.332 1.00 75.19 70 ALA A O 1
ATOM 556 N N . ARG A 1 71 ? -19.829 -3.943 20.655 1.00 65.62 71 ARG A N 1
ATOM 557 C CA . ARG A 1 71 ? -19.208 -3.836 21.997 1.00 65.62 71 ARG A CA 1
ATOM 558 C C . ARG A 1 71 ? -19.223 -2.430 22.584 1.00 65.62 71 ARG A C 1
ATOM 560 O O . ARG A 1 71 ? -19.724 -2.234 23.685 1.00 65.62 71 ARG A O 1
ATOM 567 N N . SER A 1 72 ? -18.660 -1.450 21.879 1.00 67.62 72 SER A N 1
ATOM 568 C CA . SER A 1 72 ? -18.751 -0.043 22.268 1.00 67.62 72 SER A CA 1
ATOM 569 C C . SER A 1 72 ? -18.427 0.875 21.091 1.00 67.62 72 SER A C 1
ATOM 571 O O . SER A 1 72 ? -17.475 0.661 20.334 1.00 67.62 72 SER A O 1
ATOM 573 N N . LYS A 1 73 ? -19.229 1.935 20.953 1.00 77.00 73 LYS A N 1
ATOM 574 C CA . LYS A 1 73 ? -19.137 2.883 19.835 1.00 77.00 73 LYS A CA 1
ATOM 575 C C . LYS A 1 73 ? -17.770 3.573 19.763 1.00 77.00 73 LYS A C 1
ATOM 577 O O . LYS A 1 73 ? -17.269 3.828 18.675 1.00 77.00 73 LYS A O 1
ATOM 582 N N . THR A 1 74 ? -17.141 3.843 20.905 1.00 81.19 74 THR A N 1
ATOM 583 C CA . THR A 1 74 ? -15.873 4.583 20.990 1.00 81.19 74 THR A CA 1
ATOM 584 C C . THR A 1 74 ? -14.696 3.803 20.412 1.00 81.19 74 THR A C 1
ATOM 586 O O . THR A 1 74 ? -13.973 4.336 19.574 1.00 81.19 74 THR A O 1
ATOM 589 N N . HIS A 1 75 ? -14.515 2.535 20.792 1.00 79.00 75 HIS A N 1
ATOM 590 C CA . HIS A 1 75 ? -13.393 1.734 20.285 1.00 79.00 75 HIS A CA 1
ATOM 591 C C . HIS A 1 75 ? -13.552 1.390 18.799 1.00 79.00 75 HIS A C 1
ATOM 593 O O . HIS A 1 75 ? -12.564 1.393 18.066 1.00 79.00 75 HIS A O 1
ATOM 599 N N . GLY A 1 76 ? -14.787 1.163 18.338 1.00 82.81 76 GLY A N 1
ATOM 600 C CA . GLY A 1 76 ? -15.069 0.933 16.921 1.00 82.81 76 GLY A CA 1
ATOM 601 C C . GLY A 1 76 ? -14.755 2.146 16.040 1.00 82.81 76 GLY A C 1
ATOM 602 O O . GLY A 1 76 ? -14.080 1.994 15.026 1.00 82.81 76 GLY A O 1
ATOM 603 N N . VAL A 1 77 ? -15.162 3.357 16.451 1.00 87.38 77 VAL A N 1
ATOM 604 C CA . VAL A 1 77 ? -14.877 4.598 15.697 1.00 87.38 77 VAL A CA 1
ATOM 605 C C . VAL A 1 77 ? -13.377 4.855 15.586 1.00 87.38 77 VAL A C 1
ATOM 607 O O . VAL A 1 77 ? -12.904 5.206 14.509 1.00 87.38 77 VAL A O 1
ATOM 610 N N . ILE A 1 78 ? -12.619 4.651 16.668 1.00 89.88 78 ILE A N 1
ATOM 611 C CA . ILE A 1 78 ? -11.163 4.848 16.660 1.00 89.88 78 ILE A CA 1
ATOM 612 C C . ILE A 1 78 ? -10.505 3.899 15.652 1.00 89.88 78 ILE A C 1
ATOM 614 O O . ILE A 1 78 ? -9.724 4.343 14.812 1.00 89.88 78 ILE A O 1
ATOM 618 N N . LEU A 1 79 ? -10.857 2.610 15.682 1.00 87.44 79 LEU A N 1
ATOM 619 C CA . LEU A 1 79 ? -10.330 1.626 14.731 1.00 87.44 79 LEU A CA 1
ATOM 620 C C . LEU A 1 79 ? -10.690 1.975 13.285 1.00 87.44 79 L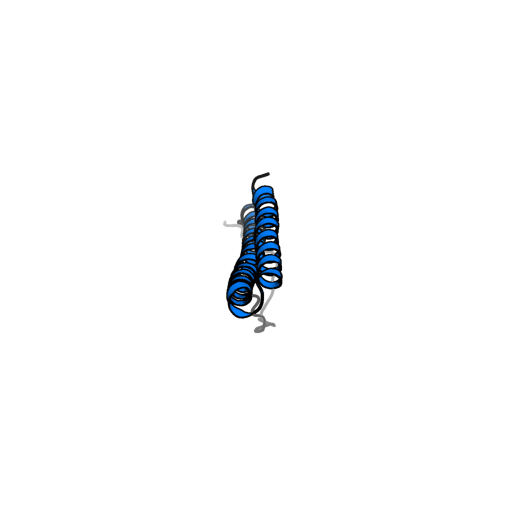EU A C 1
ATOM 622 O O . LEU A 1 79 ? -9.840 1.896 12.401 1.00 87.44 79 LEU A O 1
ATOM 626 N N . MET A 1 80 ? -11.925 2.412 13.051 1.00 87.44 80 MET A N 1
ATOM 627 C CA . MET A 1 80 ? -12.401 2.818 11.731 1.00 87.44 80 MET A CA 1
ATOM 628 C C . MET A 1 80 ? -11.650 4.056 11.213 1.00 87.44 80 MET A C 1
ATOM 630 O O . MET A 1 80 ? -11.274 4.098 10.044 1.00 87.44 80 MET A O 1
ATOM 634 N N . PHE A 1 81 ? -11.359 5.027 12.087 1.00 90.94 81 PHE A N 1
ATOM 635 C CA . PHE A 1 81 ? -10.574 6.219 11.756 1.00 90.94 81 PHE A CA 1
ATOM 636 C C . PHE A 1 81 ? -9.123 5.876 11.408 1.00 90.94 81 PHE A C 1
ATOM 638 O O . PHE A 1 81 ? -8.629 6.300 10.366 1.00 90.94 81 PHE A O 1
ATOM 645 N N . PHE A 1 82 ? -8.446 5.068 12.230 1.00 90.69 82 PHE A N 1
ATOM 646 C CA . PHE A 1 82 ? -7.077 4.633 11.937 1.00 90.69 82 PHE A CA 1
ATOM 647 C C . PHE A 1 82 ? -7.000 3.791 10.659 1.00 90.69 82 PHE A C 1
ATOM 649 O O . PHE A 1 82 ? -6.075 3.981 9.871 1.00 90.69 82 PHE A O 1
ATOM 656 N N . ALA A 1 83 ? -7.982 2.919 10.407 1.00 89.75 83 ALA A N 1
ATOM 657 C CA . ALA A 1 83 ? -8.064 2.158 9.162 1.00 89.75 83 ALA A CA 1
ATOM 658 C C . ALA A 1 83 ? -8.242 3.080 7.943 1.00 89.75 83 ALA A C 1
ATOM 660 O O . ALA A 1 83 ? -7.540 2.919 6.945 1.00 89.75 83 ALA A O 1
ATOM 661 N N . ALA A 1 84 ? -9.119 4.085 8.038 1.00 90.75 84 ALA A N 1
ATOM 662 C CA . ALA A 1 84 ? -9.327 5.066 6.975 1.00 90.75 84 ALA A CA 1
ATOM 663 C C . ALA A 1 84 ? -8.073 5.918 6.718 1.00 90.75 84 ALA A C 1
ATOM 665 O O . ALA A 1 84 ? -7.685 6.099 5.566 1.00 90.75 84 ALA A O 1
ATOM 666 N N . MET A 1 85 ? -7.404 6.395 7.773 1.00 93.00 85 MET A N 1
ATOM 667 C CA . MET A 1 85 ? -6.149 7.147 7.654 1.00 93.00 85 MET A CA 1
ATOM 668 C C . MET A 1 85 ? -5.025 6.290 7.062 1.00 93.00 85 MET A C 1
ATOM 670 O O . MET A 1 85 ? -4.285 6.771 6.209 1.00 93.00 85 MET A O 1
ATOM 674 N N . GLY A 1 86 ? -4.920 5.018 7.459 1.00 89.44 86 GLY A N 1
ATOM 675 C CA . GLY A 1 86 ? -3.962 4.069 6.890 1.00 89.44 86 GLY A CA 1
ATOM 676 C C . GLY A 1 86 ? -4.197 3.813 5.400 1.00 89.44 86 GLY A C 1
ATOM 677 O O . GLY A 1 86 ? -3.241 3.804 4.626 1.00 89.44 86 GLY A O 1
ATOM 678 N N . LEU A 1 87 ? -5.460 3.686 4.977 1.00 89.12 87 LEU A N 1
ATOM 679 C CA . LEU A 1 87 ? -5.833 3.583 3.561 1.00 89.12 87 LEU A CA 1
ATOM 680 C C . LEU A 1 87 ? -5.488 4.858 2.784 1.00 89.12 87 LEU A C 1
ATOM 682 O O . LEU A 1 87 ? -4.893 4.777 1.709 1.00 89.12 87 LEU A O 1
ATOM 686 N N . LEU A 1 88 ? -5.815 6.031 3.334 1.00 91.12 88 LEU A N 1
ATOM 687 C CA . LEU A 1 88 ? -5.524 7.312 2.691 1.00 91.12 88 LEU A CA 1
ATOM 688 C C . LEU A 1 88 ? -4.015 7.520 2.531 1.00 91.12 88 LEU A C 1
ATOM 690 O O . LEU A 1 88 ? -3.540 7.728 1.419 1.00 91.12 88 LEU A O 1
ATOM 694 N N . LEU A 1 89 ? -3.254 7.413 3.622 1.00 90.69 89 LEU A N 1
ATOM 695 C CA . LEU A 1 89 ? -1.804 7.617 3.617 1.00 90.69 89 LEU A CA 1
ATOM 696 C C . LEU A 1 89 ? -1.084 6.556 2.779 1.00 90.69 89 LEU A C 1
ATOM 698 O O . LEU A 1 89 ? -0.191 6.897 2.006 1.00 90.69 89 LEU A O 1
ATOM 702 N N . GLY A 1 90 ? -1.503 5.291 2.878 1.00 87.00 90 GLY A N 1
ATOM 703 C CA . GLY A 1 90 ? -0.958 4.206 2.063 1.00 87.00 90 GLY A CA 1
ATOM 704 C C . GLY A 1 90 ? -1.203 4.429 0.571 1.00 87.00 90 GLY A C 1
ATOM 705 O O . GLY A 1 90 ? -0.281 4.286 -0.231 1.00 87.00 90 GLY A O 1
ATOM 706 N N . SER A 1 91 ? -2.412 4.861 0.194 1.00 85.12 91 SER A N 1
ATOM 707 C CA . SER A 1 91 ? -2.720 5.187 -1.202 1.00 85.12 91 SER A CA 1
ATOM 708 C C . SER A 1 91 ? -1.916 6.390 -1.707 1.00 85.12 91 SER A C 1
ATOM 710 O O . SER A 1 91 ? -1.316 6.300 -2.775 1.00 85.12 91 SER A O 1
ATOM 712 N N . MET A 1 92 ? -1.811 7.471 -0.925 1.00 87.75 92 MET A N 1
ATOM 713 C CA . MET A 1 92 ? -1.029 8.668 -1.271 1.00 87.75 92 MET A CA 1
ATOM 714 C C . MET A 1 92 ? 0.449 8.350 -1.495 1.00 87.75 92 MET A C 1
ATOM 716 O O . MET A 1 92 ? 1.028 8.791 -2.485 1.00 87.75 92 MET A O 1
ATOM 720 N N . PHE A 1 93 ? 1.051 7.543 -0.620 1.00 86.75 93 PHE A N 1
ATOM 721 C CA . PHE A 1 93 ? 2.430 7.092 -0.795 1.00 86.75 93 PHE A CA 1
ATOM 722 C C . PHE A 1 93 ? 2.596 6.265 -2.080 1.00 86.75 93 PHE A C 1
ATOM 724 O O . PHE A 1 93 ? 3.544 6.485 -2.834 1.00 86.75 93 PHE A O 1
ATOM 731 N N . SER A 1 94 ? 1.636 5.388 -2.388 1.00 83.75 94 SER A N 1
ATOM 732 C CA . SER A 1 94 ? 1.638 4.617 -3.636 1.00 83.75 94 SER A CA 1
ATOM 733 C C . SER A 1 94 ? 1.526 5.509 -4.883 1.00 83.75 94 SER A C 1
ATOM 735 O O . SER A 1 94 ? 2.230 5.281 -5.864 1.00 83.75 94 SER A O 1
ATOM 737 N N . PHE A 1 95 ? 0.723 6.580 -4.839 1.00 83.25 95 PHE A N 1
ATOM 738 C CA . PHE A 1 95 ? 0.629 7.563 -5.929 1.00 83.25 95 PHE A CA 1
ATOM 739 C C . PHE A 1 95 ? 1.923 8.347 -6.145 1.00 83.25 95 PHE A C 1
ATOM 741 O O . PHE A 1 95 ? 2.298 8.574 -7.291 1.00 83.25 95 PHE A O 1
ATOM 748 N N . ILE A 1 96 ? 2.613 8.749 -5.075 1.00 87.25 96 ILE A N 1
ATOM 749 C CA . ILE A 1 96 ? 3.899 9.457 -5.180 1.00 87.25 96 ILE A CA 1
ATOM 750 C C . ILE A 1 96 ? 4.939 8.548 -5.837 1.00 87.25 96 ILE A C 1
ATOM 752 O O . ILE A 1 96 ? 5.609 8.958 -6.782 1.00 87.25 96 ILE A O 1
ATOM 756 N N . VAL A 1 97 ? 5.016 7.297 -5.380 1.00 83.25 97 VAL A N 1
ATOM 757 C CA . VAL A 1 97 ? 5.878 6.266 -5.964 1.00 83.25 97 VAL A CA 1
ATOM 758 C C . VAL A 1 97 ? 5.512 6.035 -7.432 1.00 83.25 97 VAL A C 1
ATOM 760 O O . VAL A 1 97 ? 6.387 6.028 -8.285 1.00 83.25 97 VAL A O 1
ATOM 763 N N . ALA A 1 98 ? 4.237 5.903 -7.792 1.00 80.62 98 ALA A N 1
ATOM 764 C CA . ALA A 1 98 ? 3.844 5.765 -9.197 1.00 80.62 98 ALA A CA 1
ATOM 765 C C . ALA A 1 98 ? 4.168 7.024 -10.032 1.00 80.62 98 ALA A C 1
ATOM 767 O O . ALA A 1 98 ? 4.564 6.913 -11.190 1.00 80.62 98 ALA A O 1
ATOM 768 N N . GLY A 1 99 ? 4.045 8.217 -9.447 1.00 78.25 99 GLY A N 1
ATOM 769 C CA . GLY A 1 99 ? 4.310 9.502 -10.096 1.00 78.25 99 GLY A CA 1
ATOM 770 C C . GLY A 1 99 ? 5.776 9.713 -10.472 1.00 78.25 99 GLY A C 1
ATOM 771 O O . GLY A 1 99 ? 6.048 10.290 -11.522 1.00 78.25 99 GLY A O 1
ATOM 772 N N . THR A 1 100 ? 6.723 9.172 -9.697 1.00 78.38 100 THR A N 1
ATOM 773 C CA . THR A 1 100 ? 8.151 9.204 -10.066 1.00 78.38 100 THR A CA 1
ATOM 774 C C . THR A 1 100 ? 8.475 8.386 -11.319 1.00 78.38 100 THR A C 1
ATOM 776 O O . THR A 1 100 ? 9.575 8.507 -11.837 1.00 78.38 100 THR A O 1
ATOM 779 N N . MET A 1 101 ? 7.542 7.576 -11.836 1.00 66.50 101 MET A N 1
ATOM 780 C CA . MET A 1 101 ? 7.708 6.869 -13.112 1.00 66.50 101 MET A CA 1
ATOM 781 C C . MET A 1 101 ? 7.556 7.798 -14.335 1.00 66.50 101 MET A C 1
ATOM 783 O O . MET A 1 101 ? 8.026 7.462 -15.420 1.00 66.50 101 MET A O 1
ATOM 787 N N . PHE A 1 102 ? 6.881 8.942 -14.179 1.00 62.66 102 PHE A N 1
ATOM 788 C CA . PHE A 1 102 ? 6.579 9.873 -15.273 1.00 62.66 102 PHE A CA 1
ATOM 789 C C . PHE A 1 102 ? 7.540 11.068 -15.362 1.00 62.66 102 PHE A C 1
ATOM 791 O O . PHE A 1 102 ? 7.375 11.883 -16.272 1.00 62.66 102 PHE A O 1
ATOM 798 N N . ILE A 1 103 ? 8.496 11.192 -14.432 1.00 60.62 103 ILE A N 1
ATOM 799 C CA . ILE A 1 103 ? 9.417 12.335 -14.324 1.00 60.62 103 ILE A CA 1
ATOM 800 C C . ILE A 1 103 ? 10.841 11.991 -14.754 1.00 60.62 103 ILE A C 1
ATOM 802 O O . ILE A 1 103 ? 11.237 10.813 -14.611 1.00 60.62 103 ILE A O 1
#

pLDDT: mean 72.41, std 17.87, range [33.34, 93.0]

Radius of gyration: 27.51 Å; chains: 1; bounding box: 63×44×75 Å

Sequence (103 aa):
MYNSESDVVKTNFCQSCGRMTHSYEETDFSKKTGIAYVILGWFFFAVSLLFIPILFGAVAFCMGFLTYSARSKTHGVILMFFAAMGLLLGSMFSFIVAGTMFI